Protein AF-A0A1A8MXL3-F1 (afdb_monomer_lite)

InterPro domains:
  IPR043203 Voltage-gated cation channel calcium and sodium [PTHR10037] (2-126)
  IPR058542 SCN5A-like, C-terminal IQ motif [PF24609] (82-113)

Secondary structure (DSSP, 8-state):
-HHHHHHHHSPTTT--PSS-HHHHHHTT-EEETTTEE-HHHHHHHHHHHHH-S-HHHHHHHHHHHHHHHHH--S------EEHHHHHHHHHHHHHHHHHHHHHHHHHHHHHHHHHHHHHHH-SSS-PPPS--SHHHHHHHHHHHS-GGG-SSSS--S---

Structure (mmCIF, N/CA/C/O backbone):
data_AF-A0A1A8MXL3-F1
#
_entry.id   AF-A0A1A8MXL3-F1
#
loop_
_atom_site.group_PDB
_atom_site.id
_atom_site.type_symbol
_atom_site.label_atom_id
_atom_site.label_alt_id
_atom_site.label_comp_id
_atom_site.label_asym_id
_atom_site.label_entity_id
_atom_site.label_seq_id
_atom_site.pdbx_PDB_ins_code
_atom_site.Cartn_x
_atom_site.Cartn_y
_atom_site.Cartn_z
_atom_site.occupancy
_atom_site.B_iso_or_equiv
_atom_site.auth_seq_id
_atom_site.auth_comp_id
_atom_site.auth_asym_id
_atom_site.auth_atom_id
_atom_site.pdbx_PDB_model_num
ATOM 1 N N . GLY A 1 1 ? -5.679 -1.581 -9.678 1.00 79.88 1 GLY A N 1
ATOM 2 C CA . GLY A 1 1 ? -5.103 -0.406 -8.991 1.00 79.88 1 GLY A CA 1
ATOM 3 C C . GLY A 1 1 ? -4.136 0.214 -9.964 1.00 79.88 1 GLY A C 1
ATOM 4 O O . GLY A 1 1 ? -3.398 -0.549 -10.567 1.00 79.88 1 GLY A O 1
ATOM 5 N N . LYS A 1 2 ? -4.168 1.539 -10.164 1.00 92.44 2 LYS A N 1
ATOM 6 C CA . LYS A 1 2 ? -3.646 2.188 -11.387 1.00 92.44 2 LYS A CA 1
ATOM 7 C C . LYS A 1 2 ? -2.244 1.724 -11.820 1.00 92.44 2 LYS A C 1
ATOM 9 O O . LYS A 1 2 ? -2.059 1.439 -12.994 1.00 92.44 2 LYS A O 1
ATOM 14 N N . LEU A 1 3 ? -1.304 1.558 -10.883 1.00 94.06 3 LEU A N 1
ATOM 15 C CA . LEU A 1 3 ? 0.042 1.035 -11.168 1.00 94.06 3 LEU A CA 1
ATOM 16 C C . LEU A 1 3 ? 0.036 -0.411 -11.702 1.00 94.06 3 LEU A C 1
ATOM 18 O O . LEU A 1 3 ? 0.683 -0.715 -12.693 1.00 94.06 3 LEU A O 1
ATOM 22 N N . SER A 1 4 ? -0.728 -1.300 -11.066 1.00 96.12 4 SER A N 1
ATOM 23 C CA . SER A 1 4 ? -0.886 -2.700 -11.487 1.00 96.12 4 SER A CA 1
ATOM 24 C C . SER A 1 4 ? -1.499 -2.819 -12.883 1.00 96.12 4 SER A C 1
ATOM 26 O O . SER A 1 4 ? -1.096 -3.686 -13.659 1.00 96.12 4 SER A O 1
ATOM 28 N N . ASP A 1 5 ? -2.457 -1.945 -13.200 1.00 97.38 5 ASP A N 1
ATOM 29 C CA . ASP A 1 5 ? -3.087 -1.872 -14.518 1.00 97.38 5 ASP A CA 1
ATOM 30 C C . ASP A 1 5 ? -2.093 -1.352 -15.568 1.00 97.38 5 ASP A C 1
ATOM 32 O O . ASP A 1 5 ? -1.956 -1.963 -16.627 1.00 97.38 5 ASP A O 1
ATOM 36 N N . PHE A 1 6 ? -1.342 -0.298 -15.230 1.00 96.69 6 PHE A N 1
ATOM 37 C CA . PHE A 1 6 ? -0.279 0.269 -16.059 1.00 96.69 6 PHE A CA 1
ATOM 38 C C . PHE A 1 6 ? 0.797 -0.769 -16.408 1.00 96.69 6 PHE A C 1
ATOM 40 O O . PHE A 1 6 ? 1.000 -1.051 -17.585 1.00 96.69 6 PHE A O 1
ATOM 47 N N . CYS A 1 7 ? 1.418 -1.416 -15.416 1.00 96.31 7 CYS A N 1
ATOM 48 C CA . CYS A 1 7 ? 2.490 -2.391 -15.654 1.00 96.31 7 CYS A CA 1
ATOM 49 C C . CYS A 1 7 ? 2.021 -3.627 -16.440 1.00 96.31 7 CYS A C 1
ATOM 51 O O . CYS A 1 7 ? 2.807 -4.237 -17.158 1.00 96.31 7 CYS A O 1
ATOM 53 N N . ASN A 1 8 ? 0.741 -3.995 -16.334 1.00 97.00 8 ASN A N 1
ATOM 54 C CA . ASN A 1 8 ? 0.168 -5.102 -17.100 1.00 97.00 8 ASN A CA 1
ATOM 55 C C . ASN A 1 8 ? -0.111 -4.742 -18.570 1.00 97.00 8 ASN A C 1
ATOM 57 O O . ASN A 1 8 ? -0.174 -5.648 -19.403 1.00 97.00 8 ASN A O 1
ATOM 61 N N . ALA A 1 9 ? -0.323 -3.456 -18.865 1.00 97.25 9 ALA A N 1
ATOM 62 C CA . ALA A 1 9 ? -0.621 -2.938 -20.200 1.00 97.25 9 ALA A CA 1
ATOM 63 C C . ALA A 1 9 ? 0.634 -2.602 -21.024 1.00 97.25 9 ALA A C 1
ATOM 65 O O . ALA A 1 9 ? 0.520 -2.364 -22.225 1.00 97.25 9 ALA A O 1
ATOM 66 N N . LEU A 1 10 ? 1.815 -2.579 -20.399 1.00 96.50 10 LEU A N 1
ATOM 67 C CA . LEU A 1 10 ? 3.084 -2.432 -21.108 1.00 96.50 10 LEU A CA 1
ATOM 68 C C . LEU A 1 10 ? 3.327 -3.617 -22.054 1.00 96.50 10 LEU A C 1
ATOM 70 O O . LEU A 1 10 ? 2.761 -4.697 -21.882 1.00 96.50 10 LEU A O 1
ATOM 74 N N . GLN A 1 11 ? 4.176 -3.402 -23.056 1.00 96.06 11 GLN A N 1
ATOM 75 C CA . GLN A 1 11 ? 4.643 -4.457 -23.952 1.00 96.06 11 GLN A CA 1
ATOM 76 C C . GLN A 1 11 ? 5.868 -5.158 -23.361 1.00 96.06 11 GLN A C 1
ATOM 78 O O . GLN A 1 11 ? 6.603 -4.581 -22.553 1.00 96.06 11 GLN A O 1
ATOM 83 N N . ASP A 1 12 ? 6.086 -6.407 -23.763 1.00 93.00 12 ASP A N 1
ATOM 84 C CA . ASP A 1 12 ? 7.308 -7.130 -23.422 1.00 93.00 12 ASP A CA 1
ATOM 85 C C . ASP A 1 12 ? 8.538 -6.385 -23.988 1.00 93.00 12 ASP A C 1
ATOM 87 O O . ASP A 1 12 ? 8.455 -5.812 -25.078 1.00 93.00 12 ASP A O 1
ATOM 91 N N . PRO A 1 13 ? 9.674 -6.345 -23.264 1.00 93.31 13 PRO A N 1
ATOM 92 C CA . PRO A 1 13 ? 9.961 -7.073 -22.023 1.00 93.31 13 PRO A CA 1
ATOM 93 C C . PRO A 1 13 ? 9.547 -6.353 -20.723 1.00 93.31 13 PRO A C 1
ATOM 95 O O . PRO A 1 13 ? 9.656 -6.935 -19.652 1.00 93.31 13 PRO A O 1
ATOM 98 N N . LEU A 1 14 ? 9.065 -5.106 -20.780 1.00 94.19 14 LEU A N 1
ATOM 99 C CA . LEU A 1 14 ? 8.758 -4.296 -19.583 1.00 94.19 14 LEU A CA 1
ATOM 100 C C . LEU A 1 14 ? 7.412 -4.64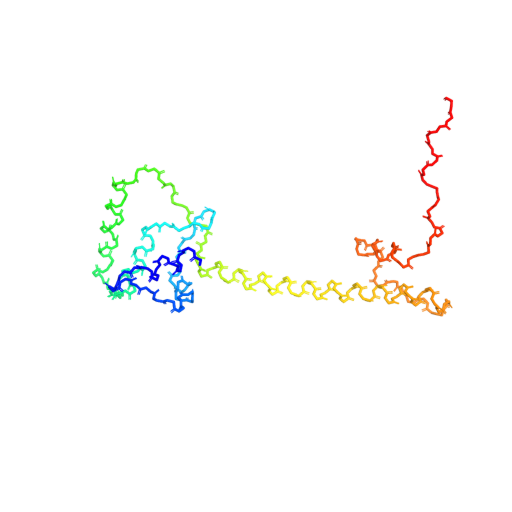6 -18.927 1.00 94.19 14 LEU A C 1
ATOM 102 O O . LEU A 1 14 ? 7.057 -4.107 -17.876 1.00 94.19 14 LEU A O 1
ATOM 106 N N . ARG A 1 15 ? 6.626 -5.517 -19.559 1.00 95.75 15 ARG A N 1
ATOM 107 C CA . ARG A 1 15 ? 5.326 -5.948 -19.059 1.00 95.75 15 ARG A CA 1
ATOM 108 C C . ARG A 1 15 ? 5.467 -6.775 -17.785 1.00 95.75 15 ARG A C 1
ATOM 110 O O . ARG A 1 15 ? 6.117 -7.814 -17.771 1.00 95.75 15 ARG A O 1
ATOM 117 N N . ILE A 1 16 ? 4.735 -6.387 -16.739 1.00 95.94 16 ILE A N 1
ATOM 118 C CA . ILE A 1 16 ? 4.532 -7.224 -15.550 1.00 95.94 16 ILE A CA 1
ATOM 119 C C . ILE A 1 16 ? 3.079 -7.720 -15.540 1.00 95.94 16 ILE A C 1
ATOM 121 O O . ILE A 1 16 ? 2.183 -6.977 -15.111 1.00 95.94 16 ILE A O 1
ATOM 125 N N . PRO A 1 17 ? 2.810 -8.954 -16.009 1.00 96.56 17 PRO A N 1
ATOM 126 C CA . PRO A 1 17 ? 1.453 -9.475 -16.115 1.00 96.56 17 PRO A CA 1
ATOM 127 C C . PRO A 1 17 ? 0.818 -9.677 -14.737 1.00 96.56 17 PRO A C 1
ATOM 129 O O . PRO A 1 17 ? 1.489 -10.003 -13.758 1.00 96.56 17 PRO A O 1
ATOM 132 N N . LYS A 1 18 ? -0.502 -9.498 -14.648 1.00 96.81 18 LYS A N 1
ATOM 133 C CA . LYS A 1 18 ? -1.244 -9.822 -13.423 1.00 96.81 18 LYS A CA 1
ATOM 134 C C . LYS A 1 18 ? -1.247 -11.338 -13.157 1.00 96.81 18 LYS A C 1
ATOM 136 O O . LYS A 1 18 ? -1.359 -12.104 -14.111 1.00 96.81 18 LYS A O 1
ATOM 141 N N . PRO A 1 19 ? -1.237 -11.773 -11.882 1.00 96.94 19 PRO A N 1
ATOM 142 C CA . PRO A 1 19 ? -1.221 -10.961 -10.660 1.00 96.94 19 PRO A CA 1
ATOM 143 C C . PRO A 1 19 ? 0.175 -10.390 -10.349 1.00 96.94 19 PRO A C 1
ATOM 145 O O . PRO A 1 19 ? 1.125 -11.129 -10.134 1.00 96.94 19 PRO A O 1
ATOM 148 N N . ASN A 1 20 ? 0.286 -9.059 -10.263 1.00 96.25 20 ASN A N 1
ATOM 149 C CA . ASN A 1 20 ? 1.573 -8.356 -10.140 1.00 96.25 20 ASN A CA 1
ATOM 150 C C . ASN A 1 20 ? 1.735 -7.555 -8.840 1.00 96.25 20 ASN A C 1
ATOM 152 O O . ASN A 1 20 ? 2.769 -6.934 -8.625 1.00 96.25 20 ASN A O 1
ATOM 156 N N . THR A 1 21 ? 0.743 -7.566 -7.945 1.00 95.12 21 THR A N 1
ATOM 157 C CA . THR A 1 21 ? 0.762 -6.738 -6.729 1.00 95.12 21 THR A CA 1
ATOM 158 C C . THR A 1 21 ? 1.954 -7.039 -5.824 1.00 95.12 21 THR A C 1
ATOM 160 O O . THR A 1 21 ? 2.586 -6.109 -5.341 1.00 95.12 21 THR A O 1
ATOM 163 N N . VAL A 1 22 ? 2.283 -8.317 -5.612 1.00 95.31 22 VAL A N 1
ATOM 164 C CA . VAL A 1 22 ? 3.412 -8.708 -4.750 1.00 95.31 22 VAL A CA 1
ATOM 165 C C . VAL A 1 22 ? 4.734 -8.227 -5.341 1.00 95.31 22 VAL A C 1
ATOM 167 O O . VAL A 1 22 ? 5.522 -7.611 -4.632 1.00 95.31 22 VAL A O 1
ATOM 170 N N . LYS A 1 23 ? 4.925 -8.420 -6.649 1.00 94.75 23 LYS A N 1
ATOM 171 C CA . LYS A 1 23 ? 6.129 -7.984 -7.357 1.00 94.75 23 LYS A CA 1
ATOM 172 C C . LYS A 1 23 ? 6.315 -6.465 -7.277 1.00 94.75 23 LYS A C 1
ATOM 174 O O . LYS A 1 23 ? 7.368 -6.002 -6.874 1.00 94.75 23 LYS A O 1
ATOM 179 N N . LEU A 1 24 ? 5.259 -5.688 -7.524 1.00 95.38 24 LEU A N 1
ATOM 180 C CA . LEU A 1 24 ? 5.300 -4.220 -7.425 1.00 95.38 24 LEU A CA 1
ATOM 181 C C . LEU A 1 24 ? 5.582 -3.703 -6.001 1.00 95.38 24 LEU A C 1
ATOM 183 O O . LEU A 1 24 ? 6.147 -2.625 -5.831 1.00 95.38 24 LEU A O 1
ATOM 187 N N . ILE A 1 25 ? 5.180 -4.450 -4.970 1.00 95.56 25 ILE A N 1
ATOM 188 C CA . ILE A 1 25 ? 5.527 -4.140 -3.574 1.00 95.56 25 ILE A CA 1
ATOM 189 C C . ILE A 1 25 ? 7.010 -4.436 -3.316 1.00 95.56 25 ILE A C 1
ATOM 191 O O . ILE A 1 25 ? 7.667 -3.666 -2.627 1.00 95.56 25 ILE A O 1
ATOM 195 N N . GLN A 1 26 ? 7.540 -5.525 -3.875 1.00 94.94 26 GLN A N 1
ATOM 196 C CA . GLN A 1 26 ? 8.946 -5.921 -3.729 1.00 94.94 26 GLN A CA 1
ATOM 197 C C . GLN A 1 26 ? 9.920 -5.010 -4.487 1.00 94.94 26 GLN A C 1
ATOM 199 O O . GLN A 1 26 ? 11.073 -4.926 -4.086 1.00 94.94 26 GLN A O 1
ATOM 204 N N . MET A 1 27 ? 9.456 -4.296 -5.517 1.00 94.44 27 MET A N 1
ATOM 205 C CA . MET A 1 27 ? 10.246 -3.275 -6.227 1.00 94.44 27 MET A CA 1
ATOM 206 C C . MET A 1 27 ? 10.528 -2.016 -5.386 1.00 94.44 27 MET A C 1
ATOM 208 O O . MET A 1 27 ? 11.262 -1.149 -5.842 1.00 94.44 27 MET A O 1
ATOM 212 N N . ASP A 1 28 ? 9.924 -1.899 -4.197 1.00 94.94 28 ASP A N 1
ATOM 213 C CA . ASP A 1 28 ? 10.194 -0.856 -3.197 1.00 94.94 28 ASP A CA 1
ATOM 214 C C . ASP A 1 28 ? 10.217 0.584 -3.750 1.00 94.94 28 ASP A C 1
ATOM 216 O O . ASP A 1 28 ? 11.143 1.363 -3.537 1.00 94.94 28 ASP A O 1
ATOM 220 N N . LEU A 1 29 ? 9.167 0.945 -4.494 1.00 94.81 29 LEU A N 1
ATOM 221 C CA . LEU A 1 29 ? 9.100 2.219 -5.209 1.00 94.81 29 LEU A CA 1
ATOM 222 C C . LEU A 1 29 ? 8.852 3.391 -4.239 1.00 94.81 29 LEU A C 1
ATOM 224 O O . LEU A 1 29 ? 7.906 3.305 -3.445 1.00 94.81 29 LEU A O 1
ATOM 228 N N . PRO A 1 30 ? 9.616 4.498 -4.325 1.00 94.75 30 PRO A N 1
ATOM 229 C CA . PRO A 1 30 ? 9.429 5.687 -3.490 1.00 94.75 30 PRO A CA 1
ATOM 230 C C . PRO A 1 30 ? 8.073 6.373 -3.705 1.00 94.75 30 PRO A C 1
ATOM 232 O O . PRO A 1 30 ? 7.680 6.662 -4.831 1.00 94.75 30 PRO A O 1
ATOM 235 N N . LEU A 1 31 ? 7.366 6.680 -2.615 1.00 94.44 31 LEU A N 1
ATOM 236 C CA . LEU A 1 31 ? 6.076 7.374 -2.604 1.00 94.44 31 LEU A CA 1
ATOM 237 C C . LEU A 1 31 ? 6.242 8.826 -2.156 1.00 94.44 31 LEU A C 1
ATOM 239 O O . LEU A 1 31 ? 6.803 9.091 -1.093 1.00 94.44 31 LEU A O 1
ATOM 243 N N . VAL A 1 32 ? 5.656 9.749 -2.915 1.00 92.25 32 VAL A N 1
ATOM 244 C CA . VAL A 1 32 ? 5.535 11.174 -2.565 1.00 92.25 32 VAL A CA 1
ATOM 245 C C . VAL A 1 32 ? 4.127 11.476 -2.012 1.00 92.25 32 VAL A C 1
ATOM 247 O O . VAL A 1 32 ? 3.228 10.627 -2.122 1.00 92.25 32 VAL A O 1
ATOM 250 N N . PRO A 1 33 ? 3.882 12.661 -1.412 1.00 91.31 33 PRO A N 1
ATOM 251 C CA . PRO A 1 33 ? 2.586 12.999 -0.828 1.00 91.31 33 PRO A CA 1
ATOM 252 C C . PRO A 1 33 ? 1.388 12.749 -1.759 1.00 91.31 33 PRO A C 1
ATOM 254 O O . PRO A 1 33 ? 1.383 13.107 -2.940 1.00 91.31 33 PRO A O 1
ATOM 257 N N . GLY A 1 34 ? 0.345 12.132 -1.197 1.00 90.31 34 GLY A N 1
ATOM 258 C CA . GLY A 1 34 ? -0.848 11.707 -1.936 1.00 90.31 34 GLY A CA 1
ATOM 259 C C . GLY A 1 34 ? -0.745 10.321 -2.583 1.00 90.31 34 GLY A C 1
ATOM 260 O O . GLY A 1 34 ? -1.479 10.064 -3.534 1.00 90.31 34 GLY A O 1
ATOM 261 N N . ASP A 1 35 ? 0.150 9.454 -2.091 1.00 90.50 35 ASP A N 1
ATOM 262 C CA . ASP A 1 35 ? 0.390 8.092 -2.603 1.00 90.50 35 ASP A CA 1
ATOM 263 C C . ASP A 1 35 ? 0.719 8.061 -4.101 1.00 90.50 35 ASP A C 1
ATOM 265 O O . ASP A 1 35 ? 0.252 7.205 -4.860 1.00 90.50 35 ASP A O 1
ATOM 269 N N . LYS A 1 36 ? 1.511 9.039 -4.542 1.00 91.38 36 LYS A N 1
ATOM 270 C CA . LYS A 1 36 ? 1.953 9.154 -5.931 1.00 91.38 36 LYS A CA 1
ATOM 271 C C . LYS A 1 36 ? 3.356 8.579 -6.079 1.00 91.38 36 LYS A C 1
ATOM 273 O O . LYS A 1 36 ? 4.155 8.626 -5.150 1.00 91.38 36 LYS A O 1
ATOM 278 N N . LEU A 1 37 ? 3.638 8.071 -7.271 1.00 92.88 37 LEU A N 1
ATOM 279 C CA . LEU A 1 37 ? 4.950 7.583 -7.689 1.00 92.88 37 LEU A CA 1
ATOM 280 C C . LEU A 1 37 ? 5.474 8.478 -8.806 1.00 92.88 37 LEU A C 1
ATOM 282 O O . LEU A 1 37 ? 4.680 8.956 -9.626 1.00 92.88 37 LEU A O 1
ATOM 286 N N . TYR A 1 38 ? 6.788 8.675 -8.865 1.00 90.44 38 TYR A N 1
ATOM 287 C CA . TYR A 1 38 ? 7.397 9.391 -9.974 1.00 90.44 38 TYR A CA 1
ATOM 288 C C . TYR A 1 38 ? 7.604 8.460 -11.169 1.00 90.44 38 TYR A C 1
ATOM 290 O O . TYR A 1 38 ? 7.939 7.284 -11.023 1.00 90.44 38 TYR A O 1
ATOM 298 N N . CYS A 1 39 ? 7.376 8.973 -12.378 1.00 90.12 39 CYS A N 1
ATOM 299 C CA . CYS A 1 39 ? 7.476 8.152 -13.587 1.00 90.12 39 CYS A CA 1
ATOM 300 C C . CYS A 1 39 ? 8.895 7.611 -13.814 1.00 90.12 39 CYS A C 1
ATOM 302 O O . CYS A 1 39 ? 9.038 6.487 -14.291 1.00 90.12 39 CYS A O 1
ATOM 304 N N . LEU A 1 40 ? 9.919 8.374 -13.417 1.00 89.88 40 LEU A N 1
ATOM 305 C CA . LEU A 1 40 ? 11.313 7.951 -13.485 1.00 89.88 40 LEU A CA 1
ATOM 306 C C . LEU A 1 40 ? 11.582 6.743 -12.579 1.00 89.88 40 LEU A C 1
ATOM 308 O O . LEU A 1 40 ? 12.182 5.783 -13.046 1.00 89.88 40 LEU A O 1
ATOM 312 N N . ASP A 1 41 ? 11.072 6.736 -11.343 1.00 91.62 41 ASP A N 1
ATOM 313 C CA . ASP A 1 41 ? 11.251 5.609 -10.414 1.00 91.62 41 ASP A CA 1
ATOM 314 C C . ASP A 1 41 ? 10.634 4.322 -10.967 1.00 91.62 41 ASP A C 1
ATOM 316 O O . ASP A 1 41 ? 11.238 3.253 -10.912 1.00 91.62 41 ASP A O 1
ATOM 320 N N . ILE A 1 42 ? 9.436 4.430 -11.554 1.00 93.69 42 ILE A N 1
ATOM 321 C CA . ILE A 1 42 ? 8.767 3.296 -12.199 1.00 93.69 42 ILE A CA 1
ATOM 322 C C . ILE A 1 42 ? 9.603 2.800 -13.381 1.00 93.69 42 ILE A C 1
ATOM 324 O O . ILE A 1 42 ? 9.797 1.597 -13.533 1.00 93.69 42 ILE A O 1
ATOM 328 N N . LEU A 1 43 ? 10.093 3.715 -14.219 1.00 91.75 43 LEU A N 1
ATOM 329 C CA . LEU A 1 43 ? 10.876 3.367 -15.396 1.00 91.75 43 LEU A CA 1
ATOM 330 C C . LEU A 1 43 ? 12.184 2.665 -15.012 1.00 91.75 43 LEU A C 1
ATOM 332 O O . LEU A 1 43 ? 12.463 1.600 -15.552 1.00 91.75 43 LEU A O 1
ATOM 336 N N . LEU A 1 44 ? 12.933 3.219 -14.056 1.00 90.81 44 LEU A N 1
ATOM 337 C CA . LEU A 1 44 ? 14.182 2.642 -13.553 1.00 90.81 44 LEU A CA 1
ATOM 338 C C . LEU A 1 44 ? 13.968 1.269 -12.916 1.00 90.81 44 LEU A C 1
ATOM 340 O O . LEU A 1 44 ? 14.750 0.350 -13.140 1.00 90.81 44 LEU A O 1
ATOM 344 N N . ALA A 1 45 ? 12.898 1.101 -12.142 1.00 92.88 45 ALA A N 1
ATOM 345 C CA . ALA A 1 45 ? 12.616 -0.178 -11.511 1.00 92.88 45 ALA A CA 1
ATOM 346 C C . ALA A 1 45 ? 12.202 -1.249 -12.535 1.00 92.88 45 ALA A C 1
ATOM 348 O O . ALA A 1 45 ? 12.600 -2.405 -12.415 1.00 92.88 45 ALA A O 1
ATOM 349 N N . LEU A 1 46 ? 11.434 -0.884 -13.570 1.00 93.06 46 LEU A N 1
ATOM 350 C CA . LEU A 1 46 ? 11.069 -1.813 -14.644 1.00 93.06 46 LEU A CA 1
ATOM 351 C C . LEU A 1 46 ? 12.275 -2.204 -15.502 1.00 93.06 46 LEU A C 1
ATOM 353 O O . LEU A 1 46 ? 12.386 -3.363 -15.894 1.00 93.06 46 LEU A O 1
ATOM 357 N N . THR A 1 47 ? 13.176 -1.266 -15.803 1.00 90.25 47 THR A N 1
ATOM 358 C CA . THR A 1 47 ? 14.388 -1.582 -16.568 1.00 90.25 47 THR A CA 1
ATOM 359 C C . THR A 1 47 ? 15.351 -2.443 -15.758 1.00 90.25 47 THR A C 1
ATOM 361 O O . THR A 1 47 ? 15.894 -3.392 -16.317 1.00 90.25 47 THR A O 1
ATOM 364 N N . ALA A 1 48 ? 15.504 -2.192 -14.453 1.00 89.94 48 ALA A N 1
ATOM 365 C CA . ALA A 1 48 ? 16.281 -3.047 -13.551 1.00 89.94 48 ALA A CA 1
ATOM 366 C C . ALA A 1 48 ? 15.721 -4.473 -13.465 1.00 89.94 48 ALA A C 1
ATOM 368 O O . ALA A 1 48 ? 16.477 -5.435 -13.519 1.00 89.94 48 ALA A O 1
ATOM 369 N N . GLU A 1 49 ? 14.398 -4.631 -13.422 1.00 89.62 49 GLU A N 1
ATOM 370 C CA . GLU A 1 49 ? 13.768 -5.956 -13.401 1.00 89.62 49 GLU A CA 1
ATOM 371 C C . GLU A 1 49 ? 14.058 -6.778 -14.670 1.00 89.62 49 GLU A C 1
ATOM 373 O O . GLU A 1 49 ? 14.161 -8.001 -14.609 1.00 89.62 49 GLU A O 1
ATOM 378 N N . VAL A 1 50 ? 14.177 -6.120 -15.826 1.00 88.25 50 VAL A N 1
ATOM 379 C CA . VAL A 1 50 ? 14.440 -6.791 -17.109 1.00 88.25 50 VAL A CA 1
ATOM 380 C C . VAL A 1 50 ? 15.929 -7.041 -17.330 1.00 88.25 50 VAL A C 1
ATOM 382 O O . VAL A 1 50 ? 16.303 -8.089 -17.854 1.00 88.25 50 VAL A O 1
ATOM 385 N N . LEU A 1 51 ? 16.769 -6.066 -16.987 1.00 85.62 51 LEU A N 1
ATOM 386 C CA . LEU A 1 51 ? 18.195 -6.061 -17.319 1.00 85.62 51 LEU A CA 1
ATOM 387 C C . LEU A 1 51 ? 19.075 -6.618 -16.188 1.00 85.62 51 LEU A C 1
ATOM 389 O O . LEU A 1 51 ? 20.205 -7.024 -16.454 1.00 85.62 51 LEU A O 1
ATOM 393 N N . GLY A 1 52 ? 18.548 -6.703 -14.963 1.00 84.81 52 GLY A N 1
ATOM 394 C CA . GLY A 1 52 ? 19.271 -7.127 -13.764 1.00 84.81 52 GLY A CA 1
ATOM 395 C C . GLY A 1 52 ? 20.221 -6.056 -13.220 1.00 84.81 52 GLY A C 1
ATOM 396 O O . GLY A 1 52 ? 20.450 -5.030 -13.855 1.00 84.81 52 GLY A O 1
ATOM 397 N N . ASP A 1 53 ? 20.796 -6.298 -12.041 1.00 79.25 53 ASP A N 1
ATOM 398 C CA . ASP A 1 53 ? 21.807 -5.403 -11.468 1.00 79.25 53 ASP A CA 1
ATOM 399 C C . ASP A 1 53 ? 23.157 -5.595 -12.174 1.00 79.25 53 ASP A C 1
ATOM 401 O O . ASP A 1 53 ? 23.755 -6.674 -12.165 1.00 79.25 53 ASP A O 1
ATOM 405 N N . SER A 1 54 ? 23.638 -4.524 -12.800 1.00 81.38 54 SER A N 1
ATOM 406 C CA . SER A 1 54 ? 24.922 -4.454 -13.493 1.00 81.38 54 SER A CA 1
ATOM 407 C C . SER A 1 54 ? 25.481 -3.041 -13.368 1.00 81.38 54 SER A C 1
ATOM 409 O O . SER A 1 54 ? 24.726 -2.075 -13.376 1.00 81.38 54 SER A O 1
ATOM 411 N N . GLU A 1 55 ? 26.804 -2.896 -13.369 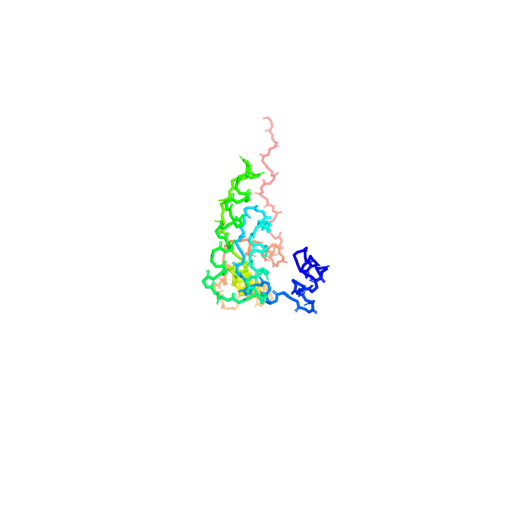1.00 78.81 55 GLU A N 1
ATOM 412 C CA . GLU A 1 55 ? 27.464 -1.585 -13.457 1.00 78.81 55 GLU A CA 1
ATOM 413 C C . GLU A 1 55 ? 26.996 -0.789 -14.698 1.00 78.81 55 GLU A C 1
ATOM 415 O O . GLU A 1 55 ? 26.841 0.432 -14.664 1.00 78.81 55 GLU A O 1
ATOM 420 N N . ALA A 1 56 ? 26.647 -1.487 -15.787 1.00 79.44 56 ALA A N 1
ATOM 421 C CA . ALA A 1 56 ? 26.035 -0.870 -16.963 1.00 79.44 56 ALA A CA 1
ATOM 422 C C . ALA A 1 56 ? 24.649 -0.260 -16.665 1.00 79.44 56 ALA A C 1
ATOM 424 O O . ALA A 1 56 ? 24.294 0.772 -17.234 1.00 79.44 56 ALA A O 1
ATOM 425 N N . MET A 1 57 ? 23.876 -0.846 -15.750 1.00 82.56 57 MET A N 1
ATOM 426 C CA . MET A 1 57 ? 22.579 -0.312 -15.332 1.00 82.56 57 MET A CA 1
ATOM 427 C C . MET A 1 57 ? 22.708 0.921 -14.446 1.00 82.56 57 MET A C 1
ATOM 429 O O . MET A 1 57 ? 21.896 1.838 -14.573 1.00 82.56 57 MET A O 1
ATOM 433 N N . ASP A 1 58 ? 23.753 1.000 -13.625 1.00 82.50 58 ASP A N 1
ATOM 434 C CA . ASP A 1 58 ? 24.027 2.190 -12.816 1.00 82.50 58 ASP A CA 1
ATOM 435 C C . ASP A 1 58 ? 24.380 3.394 -13.699 1.00 82.50 58 ASP A C 1
ATOM 437 O O . ASP A 1 58 ? 23.863 4.496 -13.501 1.00 82.50 58 ASP A O 1
ATOM 441 N N . THR A 1 59 ? 25.179 3.179 -14.751 1.00 85.12 59 THR A N 1
ATOM 442 C CA . THR A 1 59 ? 25.459 4.239 -15.738 1.00 85.12 59 THR A CA 1
ATOM 443 C C . THR A 1 59 ? 24.208 4.654 -16.518 1.00 85.12 59 THR A C 1
ATOM 445 O O . THR A 1 59 ? 23.998 5.846 -16.767 1.00 85.12 59 THR A O 1
ATOM 448 N N . LEU A 1 60 ? 23.330 3.700 -16.858 1.00 83.62 60 LEU A N 1
ATOM 449 C CA . LEU A 1 60 ? 22.047 3.989 -17.495 1.00 83.62 60 LEU A CA 1
ATOM 450 C C . LEU A 1 60 ? 21.142 4.818 -16.574 1.00 83.62 60 LEU A C 1
ATOM 452 O O . LEU A 1 60 ? 20.564 5.806 -17.027 1.00 83.62 60 LEU A O 1
ATOM 456 N N . ARG A 1 61 ? 21.061 4.463 -15.287 1.00 84.12 61 ARG A N 1
ATOM 457 C CA . ARG A 1 61 ? 20.295 5.195 -14.272 1.00 84.12 61 ARG A CA 1
ATOM 458 C C . ARG A 1 61 ? 20.747 6.648 -14.176 1.00 84.12 61 ARG A C 1
ATOM 460 O O . ARG A 1 61 ? 19.917 7.543 -14.328 1.00 84.12 61 ARG A O 1
ATOM 467 N N . ALA A 1 62 ? 22.053 6.875 -14.036 1.00 84.25 62 ALA A N 1
ATOM 468 C CA . ALA A 1 62 ? 22.623 8.218 -13.973 1.00 84.25 62 ALA A CA 1
ATOM 469 C C . ALA A 1 62 ? 22.308 9.039 -15.239 1.00 84.25 62 ALA A C 1
ATOM 471 O O . ALA A 1 62 ? 21.884 10.191 -15.145 1.00 84.25 62 ALA A O 1
ATOM 472 N N . SER A 1 63 ? 22.423 8.435 -16.430 1.00 85.56 63 SER A N 1
ATOM 473 C CA . SER A 1 63 ? 22.085 9.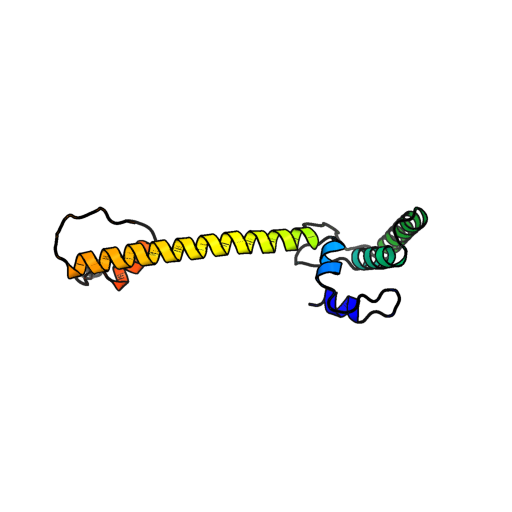116 -17.689 1.00 85.56 63 SER A CA 1
ATOM 474 C C . SER A 1 63 ? 20.596 9.465 -17.794 1.00 85.56 63 SER A C 1
ATOM 476 O O . SER A 1 63 ? 20.234 10.506 -18.347 1.00 85.56 63 SER A O 1
ATOM 478 N N . MET A 1 64 ? 19.714 8.596 -17.293 1.00 83.50 64 MET A N 1
ATOM 479 C CA . MET A 1 64 ? 18.270 8.828 -17.304 1.00 83.50 64 MET A CA 1
ATOM 480 C C . MET A 1 64 ? 17.870 9.927 -16.323 1.00 83.50 64 MET A C 1
ATOM 482 O O . MET A 1 64 ? 17.066 10.779 -16.692 1.00 83.50 64 MET A O 1
ATOM 486 N N . GLU A 1 65 ? 18.455 9.953 -15.125 1.00 82.88 65 GLU A N 1
ATOM 487 C CA . GLU A 1 65 ? 18.253 11.018 -14.138 1.00 82.88 65 GLU A CA 1
ATOM 488 C C . GLU A 1 65 ? 18.703 12.378 -14.679 1.00 82.88 65 GLU A C 1
ATOM 490 O O . GLU A 1 65 ? 17.920 13.328 -14.670 1.00 82.88 65 GLU A O 1
ATOM 495 N N . GLU A 1 66 ? 19.910 12.460 -15.244 1.00 82.94 66 GLU A N 1
ATOM 496 C CA . GLU A 1 66 ? 20.450 13.695 -15.824 1.00 82.94 66 GLU A CA 1
ATOM 497 C C . GLU A 1 66 ? 19.545 14.245 -16.937 1.00 82.94 66 GLU A C 1
ATOM 499 O O . GLU A 1 66 ? 19.138 15.410 -16.909 1.00 82.94 66 GLU A O 1
ATOM 504 N N . LYS A 1 67 ? 19.150 13.389 -17.890 1.00 82.75 67 LYS A N 1
ATOM 505 C CA . LYS A 1 67 ? 18.248 13.774 -18.989 1.00 82.75 67 LYS A CA 1
ATOM 506 C C . LYS A 1 67 ? 16.858 14.149 -18.492 1.00 82.75 67 LYS A C 1
ATOM 508 O O . LYS A 1 67 ? 16.213 15.021 -19.073 1.00 82.75 67 LYS A O 1
ATOM 513 N N . PHE A 1 68 ? 16.370 13.491 -17.445 1.00 75.75 68 PHE A N 1
ATOM 514 C CA . PHE A 1 68 ? 15.050 13.774 -16.903 1.00 75.75 68 PHE A CA 1
ATOM 515 C C . PHE A 1 68 ? 15.030 15.108 -16.150 1.00 75.75 68 PHE A C 1
ATOM 517 O O . PHE A 1 68 ? 14.095 15.884 -16.349 1.00 75.75 68 PHE A O 1
ATOM 524 N N . MET A 1 69 ? 16.067 15.409 -15.360 1.00 77.31 69 MET A N 1
ATOM 525 C CA . MET A 1 69 ? 16.226 16.695 -14.670 1.00 77.31 69 MET A CA 1
ATOM 526 C C . MET A 1 69 ? 16.420 17.858 -15.646 1.00 77.31 69 MET A C 1
ATOM 528 O O . MET A 1 69 ? 15.826 18.915 -15.454 1.00 77.31 69 MET A O 1
ATOM 532 N N . ALA A 1 70 ? 17.184 17.661 -16.726 1.00 77.38 70 ALA A N 1
ATOM 533 C CA . ALA A 1 70 ? 17.364 18.678 -17.765 1.00 77.38 70 ALA A CA 1
ATOM 534 C C . ALA A 1 70 ? 16.041 19.066 -18.457 1.00 77.38 70 ALA A C 1
ATOM 536 O O . ALA A 1 70 ? 15.878 20.203 -18.897 1.00 77.38 70 ALA A O 1
ATOM 537 N N . ASN A 1 71 ? 15.086 18.133 -18.517 1.00 73.12 71 ASN A N 1
ATOM 538 C CA . ASN A 1 71 ? 13.808 18.306 -19.208 1.00 73.12 71 ASN A CA 1
ATOM 539 C C . ASN A 1 71 ? 12.626 18.626 -18.270 1.00 73.12 71 ASN A C 1
ATOM 541 O O . ASN A 1 71 ? 11.558 18.995 -18.757 1.00 73.12 71 ASN A O 1
ATOM 545 N N . ASN A 1 72 ? 12.782 18.490 -16.947 1.00 64.19 72 ASN A N 1
ATOM 546 C CA . ASN A 1 72 ? 11.729 18.739 -15.956 1.00 64.19 72 ASN A CA 1
ATOM 547 C C . ASN A 1 72 ? 12.212 19.718 -14.881 1.00 64.19 72 ASN A C 1
ATOM 549 O O . ASN A 1 72 ? 12.801 19.330 -13.878 1.00 64.19 72 ASN A O 1
ATOM 553 N N . THR A 1 73 ? 11.907 20.999 -15.065 1.00 57.59 73 THR A N 1
ATOM 554 C CA . THR A 1 73 ? 12.440 22.100 -14.250 1.00 57.59 73 THR A CA 1
ATOM 555 C C . THR A 1 73 ? 11.643 22.434 -12.981 1.00 57.59 73 THR A C 1
ATOM 557 O O . THR A 1 73 ? 11.985 23.406 -12.314 1.00 57.59 73 THR A O 1
ATOM 560 N N . GLN A 1 74 ? 10.583 21.694 -12.613 1.00 61.12 74 GLN A N 1
ATOM 561 C CA . GLN A 1 74 ? 9.616 22.216 -11.622 1.00 61.12 74 GLN A CA 1
ATOM 562 C C . GLN A 1 74 ? 8.965 21.236 -10.631 1.00 61.12 74 GLN A C 1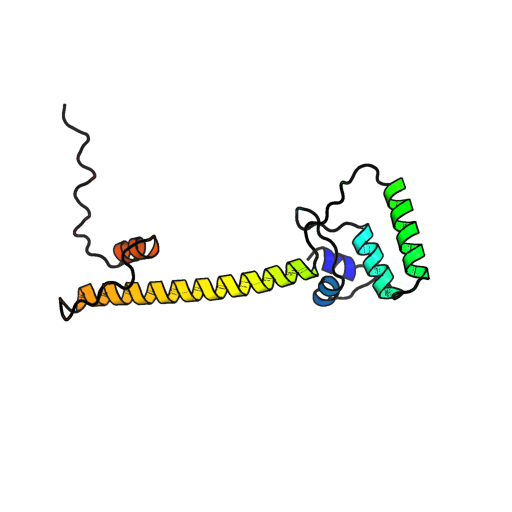
ATOM 564 O O . GLN A 1 74 ? 8.073 21.652 -9.891 1.00 61.12 74 GLN A O 1
ATOM 569 N N . VAL A 1 75 ? 9.377 19.967 -10.553 1.00 64.38 75 VAL A N 1
ATOM 570 C CA . VAL A 1 75 ? 8.767 19.027 -9.592 1.00 64.38 75 VAL A CA 1
ATOM 571 C C . VAL A 1 75 ? 9.680 18.815 -8.388 1.00 64.38 75 VAL A C 1
ATOM 573 O O . VAL A 1 75 ? 10.766 18.260 -8.517 1.00 64.38 75 VAL A O 1
ATOM 576 N N . VAL A 1 76 ? 9.219 19.238 -7.207 1.00 69.62 76 VAL A N 1
ATOM 577 C CA . VAL A 1 76 ? 9.866 18.926 -5.925 1.00 69.62 76 VAL A CA 1
ATOM 578 C C . VAL A 1 76 ? 9.685 17.434 -5.646 1.00 69.62 76 VAL A C 1
ATOM 580 O O . VAL A 1 76 ? 8.560 16.957 -5.482 1.00 69.62 76 VAL A O 1
ATOM 583 N N . TYR A 1 77 ? 10.791 16.693 -5.629 1.00 80.50 77 TYR A N 1
ATOM 584 C CA . TYR A 1 77 ? 10.815 15.266 -5.326 1.00 80.50 77 TYR A CA 1
ATOM 585 C C . TYR A 1 77 ? 11.203 15.053 -3.859 1.00 80.50 77 TYR A C 1
ATOM 587 O O . TYR A 1 77 ? 12.369 15.165 -3.493 1.00 80.50 77 TYR A O 1
ATOM 595 N N . GLU A 1 78 ? 10.211 14.742 -3.023 1.00 86.88 78 GLU A N 1
ATOM 596 C CA . GLU A 1 78 ? 10.394 14.434 -1.600 1.00 86.88 78 GLU A CA 1
ATOM 597 C C . GLU A 1 78 ? 9.680 13.120 -1.251 1.00 86.88 78 GLU A C 1
ATOM 599 O O . GLU A 1 78 ? 8.469 13.104 -0.989 1.00 86.88 78 GLU A O 1
ATOM 604 N N . PRO A 1 79 ? 10.402 11.987 -1.277 1.00 88.69 79 PRO A N 1
ATOM 605 C CA . PRO A 1 79 ? 9.861 10.708 -0.843 1.00 88.69 79 PRO A CA 1
ATOM 606 C C . PRO A 1 79 ? 9.513 10.717 0.647 1.00 88.69 79 PRO A C 1
ATOM 608 O O . PRO A 1 79 ? 10.344 11.039 1.493 1.00 88.69 79 PRO A O 1
ATOM 611 N N . ILE A 1 80 ? 8.291 10.302 0.977 1.00 92.44 80 ILE A N 1
ATOM 612 C CA . ILE A 1 80 ? 7.804 10.174 2.361 1.00 92.44 80 ILE A CA 1
ATOM 613 C C . ILE A 1 80 ? 7.704 8.714 2.818 1.00 92.44 80 ILE A C 1
ATOM 615 O O . ILE A 1 80 ? 7.690 8.428 4.016 1.00 92.44 80 ILE A O 1
ATOM 619 N N . SER A 1 81 ? 7.592 7.779 1.875 1.00 94.00 81 SER A N 1
ATOM 620 C CA . SER A 1 81 ? 7.468 6.342 2.137 1.00 94.00 81 SER A CA 1
ATOM 621 C C . SER A 1 81 ? 7.850 5.551 0.882 1.00 94.00 81 SER A C 1
ATOM 623 O O . SER A 1 81 ? 8.363 6.117 -0.079 1.00 94.00 81 SER A O 1
ATOM 625 N N . SER A 1 82 ? 7.583 4.250 0.874 1.00 96.19 82 SER A N 1
ATOM 626 C CA . SER A 1 82 ? 7.776 3.369 -0.278 1.00 96.19 82 SER A CA 1
ATOM 627 C C . SER A 1 82 ? 6.652 2.339 -0.384 1.00 96.19 82 SER A C 1
ATOM 629 O O . SER A 1 82 ? 5.893 2.141 0.571 1.00 96.19 82 SER A O 1
ATOM 631 N N . THR A 1 83 ? 6.514 1.659 -1.525 1.00 95.56 83 THR A N 1
ATOM 632 C CA . THR A 1 83 ? 5.476 0.626 -1.706 1.00 95.56 83 THR A CA 1
ATOM 633 C C . THR A 1 83 ? 5.622 -0.530 -0.714 1.00 95.56 83 THR A C 1
ATOM 635 O O . THR A 1 83 ? 4.609 -1.009 -0.191 1.00 95.56 83 THR A O 1
ATOM 638 N N . LEU A 1 84 ? 6.855 -0.940 -0.392 1.00 96.56 84 LEU A N 1
ATOM 639 C CA . LEU A 1 84 ? 7.123 -1.983 0.599 1.00 96.56 84 LEU A CA 1
ATOM 640 C C . LEU A 1 84 ? 6.717 -1.532 2.003 1.00 96.56 84 LEU A C 1
ATOM 642 O O . LEU A 1 84 ? 5.955 -2.224 2.688 1.00 96.56 84 LEU A O 1
ATOM 646 N N . ARG A 1 85 ? 7.176 -0.345 2.416 1.00 96.06 85 ARG A N 1
ATOM 647 C CA . ARG A 1 85 ? 6.866 0.221 3.732 1.00 96.06 85 ARG A CA 1
ATOM 648 C C . ARG A 1 85 ? 5.364 0.447 3.903 1.00 96.06 85 ARG A C 1
ATOM 650 O O . ARG A 1 85 ? 4.800 0.041 4.918 1.00 96.06 85 ARG A O 1
ATOM 657 N N . ARG A 1 86 ? 4.686 0.991 2.887 1.00 94.75 86 ARG A N 1
ATOM 658 C CA . ARG A 1 86 ? 3.227 1.193 2.888 1.00 94.75 86 ARG A CA 1
ATOM 659 C C . ARG A 1 86 ? 2.478 -0.120 3.110 1.00 94.75 86 ARG A C 1
ATOM 661 O O . ARG A 1 86 ? 1.495 -0.151 3.852 1.00 94.75 86 ARG A O 1
ATOM 668 N N . LYS A 1 87 ? 2.957 -1.223 2.517 1.00 96.00 87 LYS A N 1
ATOM 669 C CA . LYS A 1 87 ? 2.352 -2.541 2.736 1.00 96.00 87 LYS A CA 1
ATOM 670 C C . LYS A 1 87 ? 2.543 -3.036 4.169 1.00 96.00 87 LYS A C 1
ATOM 672 O O . LYS A 1 87 ? 1.612 -3.592 4.754 1.00 96.00 87 LYS A O 1
ATOM 677 N N . GLN A 1 88 ? 3.727 -2.846 4.745 1.00 97.06 88 GLN A N 1
ATOM 678 C CA . GLN A 1 88 ? 3.987 -3.216 6.139 1.00 97.06 88 GLN A CA 1
ATOM 679 C C . GLN A 1 88 ? 3.104 -2.413 7.103 1.00 97.06 88 GLN A C 1
ATOM 681 O O . GLN A 1 88 ? 2.492 -2.995 8.001 1.00 97.06 88 GLN A O 1
ATOM 686 N N . GLU A 1 89 ? 2.974 -1.106 6.871 1.00 96.56 89 GLU A N 1
ATOM 687 C CA . GLU A 1 89 ? 2.092 -0.212 7.628 1.00 96.56 89 GLU A CA 1
ATOM 688 C C . GLU A 1 89 ? 0.624 -0.664 7.553 1.00 96.56 89 GLU A C 1
ATOM 690 O O . GLU A 1 89 ? -0.047 -0.733 8.582 1.00 96.56 89 GLU A O 1
ATOM 695 N N . GLU A 1 90 ? 0.127 -1.059 6.375 1.00 96.12 90 GLU A N 1
ATOM 696 C CA . GLU A 1 90 ? -1.233 -1.595 6.191 1.00 96.12 90 GLU A CA 1
ATOM 697 C C . GLU A 1 90 ? -1.470 -2.867 7.026 1.00 96.12 90 GLU A C 1
ATOM 699 O O . GLU A 1 90 ? -2.493 -3.011 7.709 1.00 96.12 90 GLU A O 1
ATOM 704 N N . VAL A 1 91 ? -0.507 -3.794 7.011 1.00 97.75 91 VAL A N 1
ATOM 705 C CA . VAL A 1 91 ? -0.581 -5.042 7.784 1.00 97.75 91 VAL A CA 1
ATOM 706 C C . VAL A 1 91 ? -0.540 -4.753 9.286 1.00 97.75 91 VAL A C 1
ATOM 708 O O . VAL A 1 91 ? -1.335 -5.318 10.046 1.00 97.75 91 VAL A O 1
ATOM 711 N N . ALA A 1 92 ? 0.351 -3.863 9.726 1.00 98.06 92 ALA A N 1
ATOM 712 C CA . ALA A 1 92 ? 0.457 -3.451 11.122 1.00 98.06 92 ALA A CA 1
ATOM 713 C C . ALA A 1 92 ? -0.832 -2.768 11.603 1.00 98.06 92 ALA A C 1
ATOM 715 O O . ALA A 1 92 ? -1.401 -3.169 12.623 1.00 98.06 92 ALA A O 1
ATOM 716 N N . ALA A 1 93 ? -1.354 -1.814 10.827 1.00 98.31 93 ALA A N 1
ATOM 717 C CA . ALA A 1 93 ? -2.609 -1.128 11.108 1.00 98.31 93 ALA A CA 1
ATOM 718 C C . ALA A 1 93 ? -3.769 -2.123 11.229 1.00 98.31 93 ALA A C 1
ATOM 720 O O . ALA A 1 93 ? -4.539 -2.062 12.187 1.00 98.31 93 ALA A O 1
ATOM 721 N N . THR A 1 94 ? -3.855 -3.100 10.325 1.00 98.06 94 THR A N 1
ATOM 722 C CA . THR A 1 94 ? -4.892 -4.140 10.368 1.00 98.06 94 THR A CA 1
ATOM 723 C C . THR A 1 94 ? -4.818 -4.970 11.651 1.00 98.06 94 THR A C 1
ATOM 725 O O . THR A 1 94 ? -5.850 -5.243 12.271 1.00 98.06 94 THR A O 1
ATOM 728 N N . LYS A 1 95 ? -3.612 -5.347 12.098 1.00 98.44 95 LYS A N 1
ATOM 729 C CA . LYS A 1 95 ? -3.422 -6.087 13.357 1.00 98.44 95 LYS A CA 1
ATOM 730 C C . LYS A 1 95 ? -3.874 -5.270 14.569 1.00 98.44 95 LYS A C 1
ATOM 732 O O . LYS A 1 95 ? -4.646 -5.783 15.380 1.00 98.44 95 LYS A O 1
ATOM 737 N N . ILE A 1 96 ? -3.453 -4.006 14.658 1.00 98.56 96 ILE A N 1
ATOM 738 C CA . ILE A 1 96 ? -3.824 -3.094 15.753 1.00 98.56 96 ILE A CA 1
ATOM 739 C C . ILE A 1 96 ? -5.340 -2.892 15.778 1.00 98.56 96 ILE A C 1
ATOM 741 O O . ILE A 1 96 ? -5.982 -3.106 16.805 1.00 98.56 96 ILE A O 1
ATOM 745 N N . GLN A 1 97 ? -5.934 -2.559 14.631 1.00 98.50 97 GLN A N 1
ATOM 746 C CA . GLN A 1 97 ? -7.375 -2.358 14.510 1.00 98.50 97 GLN A CA 1
ATOM 747 C C . GLN A 1 97 ? -8.157 -3.612 14.908 1.00 98.50 97 GLN A C 1
ATOM 749 O O . GLN A 1 97 ? -9.154 -3.513 15.620 1.00 98.50 97 GLN A O 1
ATOM 754 N N . ARG A 1 98 ? -7.724 -4.804 14.476 1.00 98.19 98 ARG A N 1
ATOM 755 C CA . ARG A 1 98 ? -8.391 -6.067 14.821 1.00 98.19 98 ARG A CA 1
ATOM 756 C C . ARG A 1 98 ? -8.320 -6.351 16.320 1.00 98.19 98 ARG A C 1
ATOM 758 O O . ARG A 1 98 ? -9.337 -6.722 16.907 1.00 98.19 98 ARG A O 1
ATOM 765 N N . ALA A 1 99 ? -7.153 -6.165 16.933 1.00 98.44 99 ALA A N 1
ATOM 766 C CA . ALA A 1 99 ? -6.977 -6.332 18.372 1.00 98.44 99 ALA A CA 1
ATOM 767 C C . ALA A 1 99 ? -7.857 -5.346 19.155 1.00 98.44 99 ALA A C 1
ATOM 769 O O . ALA A 1 99 ? -8.588 -5.754 20.057 1.00 98.44 99 ALA A O 1
ATOM 770 N N . PHE A 1 100 ? -7.870 -4.076 18.746 1.00 97.94 100 PHE A N 1
ATOM 771 C CA . PHE A 1 100 ? -8.665 -3.036 19.388 1.00 97.94 100 PHE A CA 1
ATOM 772 C C . PHE A 1 100 ? -10.173 -3.275 19.245 1.00 97.94 100 PHE A C 1
ATOM 774 O O . PHE A 1 100 ? -10.899 -3.222 20.234 1.00 97.94 100 PHE A O 1
ATOM 781 N N . ARG A 1 101 ? -10.657 -3.635 18.048 1.00 97.56 101 ARG A N 1
ATOM 782 C CA . ARG A 1 101 ? -12.071 -3.993 17.824 1.00 97.56 101 ARG A CA 1
ATOM 783 C C . ARG A 1 101 ? -12.497 -5.186 18.685 1.00 97.56 101 ARG A C 1
ATOM 785 O O . ARG A 1 101 ? -13.569 -5.147 19.282 1.00 97.56 101 ARG A O 1
ATOM 792 N N . LYS A 1 102 ? -11.654 -6.222 18.797 1.00 97.75 102 LYS A N 1
ATOM 793 C CA . LYS A 1 102 ? -11.914 -7.377 19.675 1.00 97.75 102 LYS A CA 1
ATOM 794 C C . LYS A 1 102 ? -11.982 -6.958 21.145 1.00 97.75 102 LYS A C 1
ATOM 796 O O . LYS A 1 102 ? -12.900 -7.368 21.848 1.00 97.75 102 LYS A O 1
ATOM 801 N N . HIS A 1 103 ? -11.040 -6.130 21.590 1.00 95.75 103 HIS A N 1
ATOM 802 C CA . HIS A 1 103 ? -11.014 -5.598 22.949 1.00 95.75 103 HIS A CA 1
ATOM 803 C C . HIS A 1 103 ? -12.271 -4.772 23.268 1.00 95.75 103 HIS A C 1
ATOM 805 O O . HIS A 1 103 ? -12.896 -4.982 24.308 1.00 95.75 103 HIS A O 1
ATOM 811 N N . LEU A 1 104 ? -12.694 -3.891 22.356 1.00 94.94 104 LEU A N 1
ATOM 812 C CA . LEU A 1 104 ? -13.923 -3.111 22.511 1.00 94.94 104 LEU A CA 1
ATOM 813 C C . LEU A 1 104 ? -15.166 -4.002 22.592 1.00 94.94 104 LEU A C 1
ATOM 815 O O . LEU A 1 104 ? -16.011 -3.774 23.456 1.00 94.94 104 LEU A O 1
ATOM 819 N N . LEU A 1 105 ? -15.272 -5.035 21.750 1.00 95.19 105 LEU A N 1
ATOM 820 C CA . LEU A 1 105 ? -16.387 -5.983 21.809 1.00 95.19 105 LEU A CA 1
ATOM 821 C C . LEU A 1 105 ? -16.437 -6.702 23.163 1.00 95.19 105 LEU A C 1
ATOM 823 O O . LEU A 1 105 ? -17.491 -6.763 23.789 1.00 95.19 105 LEU A O 1
ATOM 827 N N . GLN A 1 106 ? -15.294 -7.198 23.645 1.00 93.88 106 GLN A N 1
ATOM 828 C CA . GLN A 1 106 ? -15.200 -7.867 24.945 1.00 93.88 106 GLN A CA 1
ATOM 829 C C . GLN A 1 106 ? -15.625 -6.945 26.095 1.00 93.88 106 GLN A C 1
ATOM 831 O O . GLN A 1 106 ? -16.410 -7.359 26.947 1.00 93.88 106 GLN A O 1
ATOM 836 N N . ARG A 1 107 ? -15.160 -5.688 26.099 1.00 92.81 107 ARG A N 1
ATOM 837 C CA . ARG A 1 107 ? -15.580 -4.682 27.089 1.00 92.81 107 ARG A CA 1
ATOM 838 C C . ARG A 1 107 ? -17.075 -4.402 27.025 1.00 92.81 107 ARG A C 1
ATOM 840 O O . ARG A 1 107 ? -17.733 -4.402 28.059 1.00 92.81 107 ARG A O 1
ATOM 847 N N . THR A 1 108 ? -17.609 -4.235 25.816 1.00 92.62 108 THR A N 1
ATOM 848 C CA . THR A 1 108 ? -19.034 -3.958 25.579 1.00 92.62 108 THR A CA 1
ATOM 849 C C . THR A 1 108 ? -19.906 -5.078 26.138 1.00 92.62 108 THR A C 1
ATOM 851 O O . THR A 1 108 ? -20.817 -4.814 26.915 1.00 92.62 108 THR A O 1
ATOM 854 N N . VAL A 1 109 ? -19.597 -6.333 25.798 1.00 92.38 109 VAL A N 1
ATOM 855 C CA . VAL A 1 109 ? -20.350 -7.505 26.269 1.00 92.38 109 VAL A CA 1
ATOM 856 C C . VAL A 1 109 ? -20.247 -7.654 27.787 1.00 92.38 109 VAL A C 1
ATOM 858 O O . VAL A 1 109 ? -21.257 -7.900 28.442 1.00 92.38 109 VAL A O 1
ATOM 861 N N . LYS A 1 110 ? -19.052 -7.463 28.365 1.00 91.44 110 LYS A N 1
ATOM 862 C CA . LYS A 1 110 ? -18.847 -7.557 29.818 1.00 91.44 110 LYS A CA 1
ATOM 863 C C . LYS A 1 110 ? -19.680 -6.517 30.572 1.00 91.44 110 LYS A C 1
ATOM 865 O O . LYS A 1 110 ? -20.314 -6.856 31.567 1.00 91.44 110 LYS A O 1
ATOM 870 N N . LEU A 1 111 ? -19.700 -5.274 30.089 1.00 90.69 111 LEU A N 1
ATOM 871 C CA . LEU A 1 111 ? -20.448 -4.194 30.727 1.00 90.69 111 LEU A CA 1
ATOM 872 C C . LEU A 1 111 ? -21.964 -4.346 30.540 1.00 90.69 111 LEU A C 1
ATOM 874 O O . LEU A 1 111 ? -22.711 -4.175 31.499 1.00 90.69 111 LEU A O 1
ATOM 878 N N . ALA A 1 112 ? -22.419 -4.735 29.345 1.00 90.06 112 ALA A N 1
ATOM 879 C CA . ALA A 1 112 ? -23.832 -5.022 29.091 1.00 90.06 112 ALA A CA 1
ATOM 880 C C . ALA A 1 112 ? -24.338 -6.185 29.960 1.00 90.06 112 ALA A C 1
ATOM 882 O O . ALA A 1 112 ? -25.396 -6.085 30.572 1.00 90.06 112 ALA A O 1
ATOM 883 N N . SER A 1 113 ? -23.555 -7.264 30.072 1.00 89.88 113 SER A N 1
ATOM 884 C CA . SER A 1 113 ? -23.889 -8.409 30.926 1.00 89.88 113 SER A CA 1
ATOM 885 C C . SER A 1 113 ? -23.956 -8.020 32.404 1.00 89.88 113 SER A C 1
ATOM 887 O O . SER A 1 113 ? -24.888 -8.436 33.089 1.00 89.88 113 SER A O 1
ATOM 889 N N . TYR A 1 114 ? -23.024 -7.187 32.884 1.00 88.12 114 TYR A N 1
ATOM 890 C CA . TYR A 1 114 ? -23.068 -6.645 34.244 1.00 88.12 114 TYR A CA 1
ATOM 891 C C . TYR A 1 114 ? -24.367 -5.872 34.503 1.00 88.12 114 TYR A C 1
ATOM 893 O O . TYR A 1 114 ? -25.070 -6.162 35.466 1.00 88.12 114 TYR A O 1
ATOM 901 N N . LYS A 1 115 ? -24.719 -4.935 33.613 1.00 86.88 115 LYS A N 1
ATOM 902 C CA . LYS A 1 115 ? -25.928 -4.106 33.741 1.00 86.88 115 LYS A CA 1
ATOM 903 C C . LYS A 1 115 ? -27.215 -4.922 33.663 1.00 86.88 115 LYS A C 1
ATOM 905 O O . LYS A 1 115 ? -28.143 -4.693 34.429 1.00 86.88 115 LYS A O 1
ATOM 910 N N . PHE A 1 116 ? -27.250 -5.921 32.786 1.00 87.00 116 PHE A N 1
ATOM 911 C CA . PHE A 1 116 ? -28.375 -6.844 32.696 1.00 87.00 116 PHE A CA 1
ATOM 912 C C . PHE A 1 116 ? -28.578 -7.637 34.000 1.00 87.00 116 PHE A C 1
ATOM 914 O O . PHE A 1 116 ? -29.705 -7.743 34.483 1.00 87.00 116 PHE A O 1
ATOM 921 N N . LYS A 1 117 ? -27.499 -8.147 34.611 1.00 86.06 117 LYS A N 1
ATOM 922 C CA . LYS A 1 117 ? -27.566 -8.836 35.912 1.00 86.06 117 LYS A CA 1
ATOM 923 C C . LYS A 1 117 ? -27.983 -7.904 37.044 1.00 86.06 117 LYS A C 1
ATOM 925 O O . LYS A 1 117 ? -28.853 -8.270 37.825 1.00 86.06 117 LYS A O 1
ATOM 930 N N . GLU A 1 118 ? -27.424 -6.693 37.089 1.00 83.94 118 GLU A N 1
ATOM 931 C CA . GLU A 1 118 ? -27.795 -5.659 38.067 1.00 83.94 118 GLU A CA 1
ATOM 932 C C . GLU A 1 118 ? -29.309 -5.398 38.061 1.00 83.94 118 GLU A C 1
ATOM 934 O O . GLU A 1 118 ? -29.920 -5.305 39.124 1.00 83.94 118 GLU A O 1
ATOM 939 N N . LYS A 1 119 ? -29.921 -5.367 36.870 1.00 82.00 119 LYS A N 1
ATOM 940 C CA . LYS A 1 119 ? -31.364 -5.176 36.693 1.00 82.00 119 LYS A CA 1
ATOM 941 C C . LYS A 1 119 ? -32.210 -6.397 37.076 1.00 82.00 119 LYS A C 1
ATOM 943 O O . LYS A 1 119 ? -33.330 -6.229 37.548 1.00 82.00 119 LYS A O 1
ATOM 948 N N . THR A 1 120 ? -31.711 -7.613 36.843 1.00 80.06 120 THR A N 1
ATOM 949 C CA . THR A 1 120 ? -32.522 -8.844 36.933 1.00 80.06 120 THR A CA 1
ATOM 950 C C . THR A 1 120 ? -32.394 -9.559 38.282 1.00 80.06 120 THR A C 1
ATOM 952 O O . THR A 1 120 ? -33.358 -10.163 38.740 1.00 80.06 120 THR A O 1
ATOM 955 N N . GLU A 1 121 ? -31.224 -9.506 38.928 1.00 70.12 121 GLU A N 1
ATOM 956 C CA . GLU A 1 121 ? -30.884 -10.392 40.057 1.00 70.12 121 GLU A CA 1
ATOM 957 C C . GLU A 1 121 ? -30.926 -9.726 41.442 1.00 70.12 121 GLU A C 1
ATOM 959 O O . GLU A 1 121 ? -30.744 -10.424 42.429 1.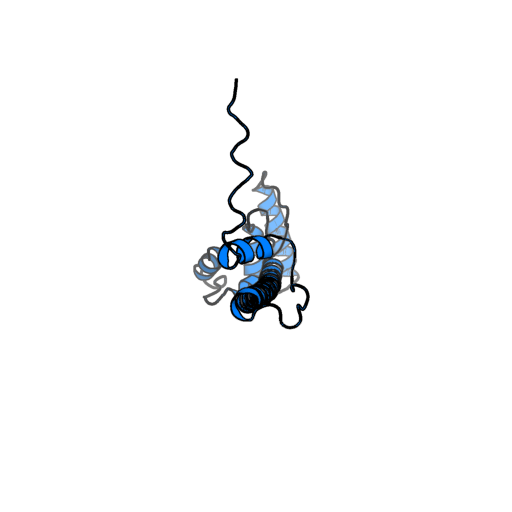00 70.12 121 GLU A O 1
ATOM 964 N N . GLY A 1 122 ? -31.194 -8.418 41.555 1.00 60.66 122 GLY A N 1
ATOM 965 C CA . GLY A 1 122 ? -31.460 -7.745 42.838 1.00 60.66 122 GLY A CA 1
ATOM 966 C C . GLY A 1 122 ? -30.414 -7.975 43.949 1.00 60.66 122 GLY A C 1
ATOM 967 O O . GLY A 1 122 ? -30.535 -8.888 44.752 1.00 60.66 122 GLY A O 1
ATOM 968 N N . GLN A 1 123 ? -29.423 -7.081 44.053 1.00 55.28 123 GLN A N 1
ATOM 969 C CA . GLN A 1 123 ? -28.471 -6.931 45.180 1.00 55.28 123 GLN A CA 1
ATOM 970 C C . GLN A 1 123 ? -27.895 -8.218 45.830 1.00 55.28 123 GLN A C 1
ATOM 972 O O . GLN A 1 123 ? -27.708 -8.254 47.044 1.00 55.28 123 GLN A O 1
ATOM 977 N N . CYS A 1 124 ? -27.525 -9.250 45.068 1.00 45.75 124 CYS A N 1
ATOM 978 C CA . CYS A 1 124 ? -26.620 -10.291 45.573 1.00 45.75 124 CYS A CA 1
ATOM 979 C C . CYS A 1 124 ? -25.169 -9.922 45.203 1.00 45.75 124 CYS A C 1
ATOM 981 O O . CYS A 1 124 ? -24.897 -9.671 44.033 1.00 45.75 124 CYS A O 1
ATOM 983 N N . GLU A 1 125 ? -24.292 -9.788 46.211 1.00 51.94 125 GLU A N 1
ATOM 984 C CA . GLU A 1 125 ? -22.861 -9.410 46.144 1.00 51.94 125 GLU A CA 1
ATOM 985 C C . GLU A 1 125 ? -22.457 -8.522 44.950 1.00 51.94 125 GLU A C 1
ATOM 987 O O . GLU A 1 125 ? -22.001 -8.979 43.900 1.00 51.94 125 GLU A O 1
ATOM 992 N N . LYS A 1 126 ? -22.593 -7.200 45.130 1.00 61.69 126 LYS A N 1
ATOM 993 C CA . LYS A 1 126 ? -22.177 -6.201 44.136 1.00 61.69 126 LYS A CA 1
ATOM 994 C C . LYS A 1 126 ? -20.660 -6.241 43.925 1.00 61.69 126 LYS A C 1
ATOM 996 O O . LYS A 1 126 ? -19.911 -5.537 44.600 1.00 61.69 126 LYS A O 1
ATOM 1001 N N . LEU A 1 127 ? -20.202 -6.999 42.934 1.00 66.44 127 LEU A N 1
ATOM 1002 C CA . LEU A 1 127 ? -18.901 -6.746 42.318 1.00 66.44 127 LEU A CA 1
ATOM 1003 C C . LEU A 1 127 ? -18.928 -5.350 41.678 1.00 66.44 127 LEU A C 1
ATOM 1005 O O . LEU A 1 127 ? -19.938 -4.941 41.096 1.00 66.44 127 LEU A O 1
ATOM 1009 N N . ALA A 1 128 ? -17.828 -4.606 41.802 1.00 74.75 128 ALA A N 1
ATOM 1010 C CA . ALA A 1 128 ? -17.717 -3.279 41.204 1.00 74.75 128 ALA A CA 1
ATOM 1011 C C . ALA A 1 128 ? -17.922 -3.354 39.674 1.00 74.75 128 ALA A C 1
ATOM 1013 O O . ALA A 1 128 ? -17.496 -4.339 39.054 1.00 74.75 128 ALA A O 1
ATOM 1014 N N . PRO A 1 129 ? -18.552 -2.337 39.048 1.00 79.38 129 PRO A N 1
ATOM 1015 C CA . PRO A 1 129 ? -18.720 -2.302 37.605 1.00 79.38 129 PRO A CA 1
ATOM 1016 C C . PRO A 1 129 ? -17.369 -2.469 36.901 1.00 79.38 129 PRO A C 1
ATOM 1018 O O . PRO A 1 129 ? -16.378 -1.870 37.321 1.00 79.38 129 PRO A O 1
ATOM 1021 N N . PRO A 1 130 ? -17.307 -3.241 35.804 1.00 81.12 130 PRO A N 1
ATOM 1022 C CA . PRO A 1 130 ? -16.059 -3.443 35.073 1.00 81.12 130 PRO A CA 1
ATOM 1023 C C . PRO A 1 130 ? -15.529 -2.152 34.433 1.00 81.12 130 PRO A C 1
ATOM 1025 O O . PRO A 1 130 ? -14.366 -2.104 34.043 1.00 81.12 130 PRO A O 1
ATOM 1028 N N . GLU A 1 131 ? -16.381 -1.135 34.302 1.00 83.56 131 GLU A N 1
ATOM 1029 C CA . GLU A 1 131 ? -16.054 0.183 33.781 1.00 83.56 131 GLU A CA 1
ATOM 1030 C C . GLU A 1 131 ? -17.064 1.199 34.327 1.00 83.56 131 GLU A C 1
ATOM 1032 O O . GLU A 1 131 ? -18.268 0.939 34.302 1.00 83.56 131 GLU A O 1
ATOM 1037 N N . THR A 1 132 ? -16.583 2.338 34.826 1.00 80.62 132 THR A N 1
ATOM 1038 C CA . THR A 1 132 ? -17.419 3.387 35.439 1.00 80.62 132 THR A CA 1
ATOM 1039 C C . THR A 1 132 ? -17.484 4.667 34.607 1.00 80.62 132 THR A C 1
ATOM 1041 O O . THR A 1 132 ? -18.423 5.441 34.758 1.00 80.62 132 THR A O 1
ATOM 1044 N N . GLU A 1 133 ? -16.557 4.870 33.669 1.00 83.44 133 GLU A N 1
ATOM 1045 C CA . GLU A 1 133 ? -16.407 6.115 32.909 1.00 83.44 133 GLU A CA 1
ATOM 1046 C C . GLU A 1 133 ? -16.227 5.863 31.402 1.00 83.44 133 GLU A C 1
ATOM 1048 O O . GLU A 1 133 ? -16.073 4.732 30.951 1.00 83.44 133 GLU A O 1
ATOM 1053 N N . GLY A 1 134 ? -16.250 6.931 30.600 1.00 87.75 134 GLY A N 1
ATOM 1054 C CA . GLY A 1 134 ? -16.018 6.869 29.154 1.00 87.75 134 GLY A CA 1
ATOM 1055 C C . GLY A 1 134 ? -17.272 6.648 28.298 1.00 87.75 134 GLY A C 1
ATOM 1056 O O . GLY A 1 134 ? -18.382 6.427 28.783 1.00 87.75 134 GLY A O 1
ATOM 1057 N N . LEU A 1 135 ? -17.097 6.749 26.975 1.00 88.56 135 LEU A N 1
ATOM 1058 C CA . LEU A 1 135 ? -18.201 6.706 26.003 1.00 88.56 135 LEU A CA 1
ATOM 1059 C C . LEU A 1 135 ? -18.940 5.364 25.996 1.00 88.56 135 LEU A C 1
ATOM 1061 O O . LEU A 1 135 ? -20.153 5.334 25.792 1.00 88.56 135 LEU A O 1
ATOM 1065 N N . LEU A 1 136 ? -18.219 4.261 26.214 1.00 89.25 136 LEU A N 1
ATOM 1066 C CA . LEU A 1 136 ? -18.813 2.930 26.248 1.00 89.25 136 LEU A CA 1
ATOM 1067 C C . LEU A 1 136 ? -19.741 2.777 27.457 1.00 89.25 136 LEU A C 1
ATOM 1069 O O . LEU A 1 136 ? -20.878 2.346 27.286 1.00 89.25 136 LEU A O 1
ATOM 1073 N N . CYS A 1 137 ? -19.287 3.191 28.643 1.00 87.94 137 CYS A N 1
ATOM 1074 C CA . CYS A 1 137 ? -20.104 3.203 29.852 1.00 87.94 137 CYS A CA 1
ATOM 1075 C C . CYS A 1 137 ? -21.363 4.058 29.683 1.00 87.94 137 CYS A C 1
ATOM 1077 O O . CYS A 1 137 ? -22.470 3.561 29.888 1.00 87.94 137 CYS A O 1
ATOM 1079 N N . LYS A 1 138 ? -21.216 5.298 29.192 1.00 88.69 138 LYS A N 1
ATOM 1080 C CA . LYS A 1 138 ? -22.355 6.189 28.905 1.00 88.69 138 LYS A CA 1
ATOM 1081 C C . LYS A 1 138 ? -23.376 5.532 27.971 1.00 88.69 138 LYS A C 1
ATOM 1083 O O . LYS A 1 138 ? -24.565 5.538 28.267 1.00 88.69 138 LYS A O 1
ATOM 1088 N N . ARG A 1 139 ? -22.914 4.909 26.880 1.00 89.25 139 ARG A N 1
ATOM 1089 C CA . ARG A 1 139 ? -23.789 4.237 25.907 1.00 89.25 139 ARG A CA 1
ATOM 1090 C C . ARG A 1 139 ? -24.487 3.006 26.487 1.00 89.25 139 ARG A C 1
ATOM 1092 O O . ARG A 1 139 ? -25.670 2.814 26.241 1.00 89.25 139 ARG A O 1
ATOM 1099 N N . ILE A 1 140 ? -23.781 2.161 27.238 1.00 90.31 140 ILE A N 1
ATOM 1100 C CA . ILE A 1 140 ? -24.393 0.978 27.858 1.00 90.31 140 ILE A CA 1
ATOM 1101 C C . ILE A 1 140 ? -25.409 1.388 28.931 1.00 90.31 140 ILE A C 1
ATOM 1103 O O . ILE A 1 140 ? -26.482 0.796 28.993 1.00 90.31 140 ILE A O 1
ATOM 1107 N N . ASN A 1 141 ? -25.124 2.430 29.714 1.00 87.12 141 ASN A N 1
ATOM 1108 C CA . ASN A 1 141 ? -26.075 2.974 30.684 1.00 87.12 141 ASN A CA 1
ATOM 1109 C C . ASN A 1 141 ? -27.323 3.559 30.009 1.00 87.12 141 ASN A C 1
ATOM 1111 O O . ASN A 1 141 ? -28.408 3.394 30.538 1.00 87.12 141 ASN A O 1
ATOM 1115 N N . GLN A 1 142 ? -27.207 4.178 28.832 1.00 87.06 142 GLN A N 1
ATOM 1116 C CA . GLN A 1 142 ? -28.382 4.620 28.066 1.00 87.06 142 GLN A CA 1
ATOM 1117 C C . GLN A 1 142 ? -29.249 3.449 27.577 1.00 87.06 142 GLN A C 1
ATOM 1119 O O . GLN A 1 142 ? -30.463 3.574 27.515 1.00 87.06 142 GLN A O 1
ATOM 1124 N N . LEU A 1 143 ? -28.637 2.318 27.212 1.00 86.12 143 LEU A N 1
ATOM 1125 C CA . LEU A 1 143 ? -29.357 1.157 26.672 1.00 86.12 143 LEU A CA 1
ATOM 1126 C C . LEU A 1 143 ? -29.966 0.256 27.755 1.00 86.12 143 LEU A C 1
ATOM 1128 O O . LEU A 1 143 ? -30.989 -0.381 27.517 1.00 86.12 143 LEU A O 1
ATOM 1132 N N . TYR A 1 144 ? -29.307 0.149 28.910 1.00 81.12 144 TYR A N 1
ATOM 1133 C CA . TYR A 1 144 ? -29.641 -0.825 29.955 1.00 81.12 144 TYR A CA 1
ATOM 1134 C C . TYR A 1 144 ? -29.855 -0.208 31.343 1.00 81.12 144 TYR A C 1
ATOM 1136 O O . TYR A 1 144 ? -30.222 -0.936 32.264 1.00 81.12 144 TYR A O 1
ATOM 1144 N N . GLY A 1 145 ? -29.597 1.090 31.522 1.00 72.56 145 GLY A N 1
ATOM 1145 C CA . GLY A 1 145 ? -29.843 1.804 32.774 1.00 72.56 145 GLY A CA 1
ATOM 1146 C C . GLY A 1 145 ? -31.329 2.069 33.004 1.00 72.56 145 GLY A C 1
ATOM 1147 O O . GLY A 1 145 ? -32.137 2.015 32.078 1.00 72.56 145 GLY A O 1
ATOM 1148 N N . ASP A 1 146 ? -31.694 2.325 34.256 1.00 65.75 146 ASP A N 1
ATOM 1149 C CA . ASP A 1 146 ? -33.068 2.671 34.617 1.00 65.75 146 ASP A CA 1
ATOM 1150 C C . ASP A 1 146 ? -33.424 4.079 34.118 1.00 65.75 146 ASP A C 1
ATOM 1152 O O . ASP A 1 146 ? -32.681 5.031 34.355 1.00 65.75 146 ASP A O 1
ATOM 1156 N N . GLU A 1 147 ? -34.606 4.237 33.512 1.00 55.72 147 GLU A N 1
ATOM 1157 C CA . GLU A 1 147 ? -35.153 5.529 33.047 1.00 55.72 147 GLU A CA 1
ATOM 1158 C C . GLU A 1 147 ? -35.416 6.550 34.178 1.00 55.72 147 GLU A C 1
ATOM 1160 O O . GLU A 1 147 ? -35.886 7.655 33.932 1.00 55.72 147 GLU A O 1
ATOM 1165 N N . LYS A 1 148 ? -35.099 6.224 35.436 1.00 47.41 148 LYS A N 1
ATOM 1166 C CA . LYS A 1 148 ? -35.416 7.054 36.609 1.00 47.41 148 LYS A CA 1
ATOM 1167 C C . LYS A 1 148 ? -34.503 8.265 36.839 1.00 47.41 148 LYS A C 1
ATOM 1169 O O . LYS A 1 148 ? -34.669 8.925 37.853 1.00 47.41 148 LYS A O 1
ATOM 1174 N N . ASN A 1 149 ? -33.581 8.583 35.930 1.00 40.56 149 ASN A N 1
ATOM 1175 C CA . ASN A 1 149 ? -32.768 9.807 36.009 1.00 40.56 149 ASN A CA 1
ATOM 1176 C C . ASN A 1 149 ? -32.827 10.618 34.703 1.00 40.56 149 ASN A C 1
ATOM 1178 O O . ASN A 1 149 ? -31.801 11.070 34.200 1.00 40.56 149 ASN A O 1
ATOM 1182 N N . VAL A 1 150 ? -34.024 10.763 34.125 1.00 42.19 150 VAL A N 1
ATOM 1183 C CA . VAL A 1 150 ? -34.317 11.778 33.096 1.00 42.19 150 VAL A CA 1
ATOM 1184 C C . VAL A 1 150 ? -35.426 12.692 33.616 1.00 42.19 150 VAL A C 1
ATOM 1186 O O . VAL A 1 150 ? -36.519 12.788 33.071 1.00 42.19 150 VAL A O 1
ATOM 1189 N N . SER A 1 151 ? -35.149 13.335 34.736 1.00 42.88 151 SER A N 1
ATOM 1190 C CA . SER A 1 151 ? -35.793 14.568 35.163 1.00 42.88 151 SER A CA 1
ATOM 1191 C C . SER A 1 151 ? -34.768 15.292 36.020 1.00 42.88 151 SER A C 1
ATOM 1193 O O . SER A 1 151 ? -34.101 14.639 36.816 1.00 42.88 151 SER A O 1
ATOM 1195 N N . ASP A 1 152 ? -34.650 16.601 35.822 1.00 41.81 152 ASP A N 1
ATOM 1196 C CA . ASP A 1 152 ? -33.915 17.562 36.662 1.00 41.81 152 ASP A CA 1
ATOM 1197 C C . ASP A 1 152 ? -32.660 18.215 36.053 1.00 41.81 152 ASP A C 1
ATOM 1199 O O . ASP A 1 152 ? -31.777 18.611 36.802 1.00 41.81 152 ASP A O 1
ATOM 1203 N N . GLU A 1 153 ? -32.595 18.453 34.733 1.00 41.56 153 GLU A N 1
ATOM 1204 C CA . GLU A 1 153 ? -31.732 19.550 34.220 1.00 41.56 153 GLU A CA 1
ATOM 1205 C C . GLU A 1 153 ? -32.373 20.507 33.191 1.00 41.56 153 GLU A C 1
ATOM 1207 O O . GLU A 1 153 ? -31.776 21.536 32.895 1.00 41.56 153 GLU A O 1
ATOM 1212 N N . ASP A 1 154 ? -33.614 20.293 32.730 1.00 39.72 154 ASP A N 1
ATOM 1213 C CA . ASP A 1 154 ? -34.236 21.168 31.708 1.00 39.72 154 ASP A CA 1
ATOM 1214 C C . ASP A 1 154 ? -35.257 22.200 32.238 1.00 39.72 154 ASP A C 1
ATOM 1216 O O . ASP A 1 154 ? -35.944 22.845 31.451 1.00 39.72 154 ASP A O 1
ATOM 1220 N N . ASN A 1 155 ? -35.360 22.427 33.555 1.00 37.69 155 ASN A N 1
ATOM 1221 C CA . ASN A 1 155 ? -36.348 23.366 34.119 1.00 37.69 155 ASN A CA 1
ATOM 1222 C C . ASN A 1 155 ? -35.731 24.505 34.943 1.00 37.69 155 ASN A C 1
ATOM 1224 O O . ASN A 1 155 ? -36.132 24.773 36.073 1.00 37.69 155 ASN A O 1
ATOM 1228 N N . ALA A 1 156 ? -34.757 25.207 34.362 1.00 44.47 156 ALA A N 1
ATOM 1229 C CA . ALA A 1 156 ? -34.207 26.424 34.957 1.00 44.47 156 ALA A CA 1
ATOM 1230 C C . ALA A 1 156 ? -33.993 27.563 33.947 1.00 44.47 156 ALA A C 1
ATOM 1232 O O .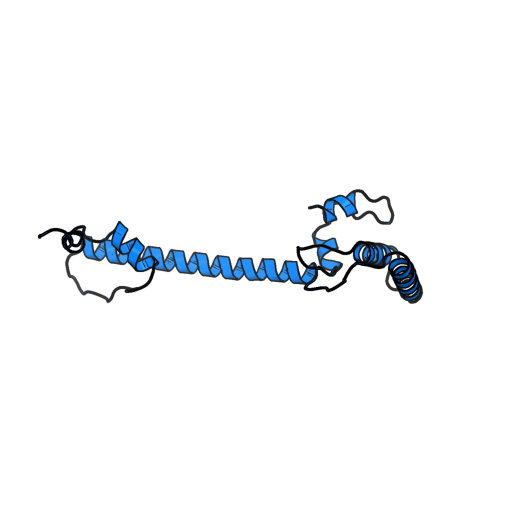 ALA A 1 156 ? -32.978 28.241 34.017 1.00 44.47 156 ALA A O 1
ATOM 1233 N N . VAL A 1 157 ? -34.934 27.815 33.024 1.00 45.34 157 VAL A N 1
ATOM 1234 C CA . VAL A 1 157 ? -35.043 29.135 32.360 1.00 45.34 157 VAL A CA 1
ATOM 1235 C C . VAL A 1 157 ? -36.504 29.474 32.037 1.00 45.34 157 VAL A C 1
ATOM 1237 O O . VAL A 1 157 ? -36.898 29.544 30.877 1.00 45.34 157 VAL A O 1
ATOM 1240 N N . HIS A 1 158 ? -37.324 29.704 33.064 1.00 40.44 158 HIS A N 1
ATOM 1241 C CA . HIS A 1 158 ? -38.442 30.652 32.974 1.00 40.44 158 HIS A CA 1
ATOM 1242 C C . HIS A 1 158 ? -39.008 30.927 34.367 1.00 40.44 158 HIS A C 1
ATOM 1244 O O . HIS A 1 158 ? -39.724 30.070 34.860 1.00 40.44 158 HIS A O 1
ATOM 1250 N N . VAL A 1 159 ? -38.693 32.077 34.977 1.00 39.56 159 VAL A N 1
ATOM 1251 C CA . VAL A 1 159 ? -39.637 32.946 35.714 1.00 39.56 159 VAL A CA 1
ATOM 1252 C C . VAL A 1 159 ? -38.987 34.336 35.870 1.00 39.56 159 VAL A C 1
ATOM 1254 O O . VAL A 1 159 ? -37.890 34.425 36.415 1.00 39.56 159 VAL A O 1
ATOM 1257 N N . GLU A 1 160 ? -39.731 35.344 35.392 1.00 36.81 160 GLU A N 1
ATOM 1258 C CA . GLU A 1 160 ? -39.686 36.813 35.615 1.00 36.81 160 GLU A CA 1
ATOM 1259 C C . GLU A 1 160 ? -38.483 37.647 35.142 1.00 36.81 160 GLU A C 1
ATOM 1261 O O . GLU A 1 160 ? -37.389 37.602 35.743 1.00 36.81 160 GLU A O 1
#

Sequence (160 aa):
GKLSDFCNALQDPLRIPKPNTVKLIQMDLPLVPGDKLYCLDILLALTAEVLGDSEAMDTLRASMEEKFMANNTQVVYEPISSTLRRKQEEVAATKIQRAFRKHLLQRTVKLASYKFKEKTEGQCEKLAPPETEGLLCKRINQLYGDEKNVSDEDNAVHVE

Radius of gyration: 29.8 Å; chains: 1; bounding box: 67×48×70 Å

pLDDT: mean 83.72, std 16.27, range [36.81, 98.56]

Organism: NCBI:txid704102

Foldseek 3Di:
DVVQVVLCPDDPPLHDNPVCLVVQLVLFFFADPPRDGDPLSSVLSSCCVRVPDDPVSVVVNVVSVVVVCVVDPDDDDDGPGTSNRVVVVVVVVVVVVVVVVVVLVVLLVQQLVLLVCCVPVPDDDDDDRPDDDDPSNVVSCVVRNDPVPPDDDPPPPDDD